Protein AF-A0A419T0S3-F1 (afdb_monomer)

Structure (mmCIF, N/CA/C/O backbone):
data_AF-A0A419T0S3-F1
#
_entry.id   AF-A0A419T0S3-F1
#
loop_
_atom_site.group_PDB
_atom_site.id
_atom_site.type_symbol
_atom_site.label_atom_id
_atom_site.label_alt_id
_atom_site.label_comp_id
_atom_site.label_asym_id
_atom_site.label_entity_id
_atom_site.label_seq_id
_atom_site.pdbx_PDB_ins_code
_atom_site.Cartn_x
_atom_site.Cartn_y
_atom_site.Cartn_z
_atom_site.occupancy
_atom_site.B_iso_or_equiv
_atom_site.auth_seq_id
_atom_site.auth_comp_id
_atom_site.auth_asym_id
_atom_site.auth_atom_id
_atom_site.pdbx_PDB_model_num
ATOM 1 N N . MET A 1 1 ? -2.979 -10.709 5.869 1.00 59.12 1 MET A N 1
ATOM 2 C CA . MET A 1 1 ? -2.690 -9.297 5.533 1.00 59.12 1 MET A CA 1
ATOM 3 C C . MET A 1 1 ? -1.188 -9.113 5.616 1.00 59.12 1 MET A C 1
ATOM 5 O O . MET A 1 1 ? -0.585 -9.730 6.489 1.00 59.12 1 MET A O 1
ATOM 9 N N . GLY A 1 2 ? -0.611 -8.366 4.677 1.00 84.81 2 GLY A N 1
ATOM 10 C CA . GLY A 1 2 ? 0.830 -8.113 4.599 1.00 84.81 2 GLY A CA 1
ATOM 11 C C . GLY A 1 2 ? 1.231 -6.777 5.222 1.00 84.81 2 GLY A C 1
ATOM 12 O O . GLY A 1 2 ? 0.373 -6.004 5.652 1.00 84.81 2 GLY A O 1
ATOM 13 N N . TYR A 1 3 ? 2.536 -6.519 5.244 1.00 92.06 3 TYR A N 1
ATOM 14 C CA . TYR A 1 3 ? 3.110 -5.217 5.575 1.00 92.06 3 TYR A CA 1
ATOM 15 C C . TYR A 1 3 ? 3.380 -4.450 4.276 1.00 92.06 3 TYR A C 1
ATOM 17 O O . TYR A 1 3 ? 3.881 -5.065 3.335 1.00 92.06 3 TYR A O 1
ATOM 25 N N . PRO A 1 4 ? 3.032 -3.156 4.197 1.00 95.62 4 PRO A N 1
ATOM 26 C CA . PRO A 1 4 ? 3.277 -2.367 2.997 1.00 95.62 4 PRO A CA 1
ATOM 27 C C . PRO A 1 4 ? 4.768 -2.145 2.767 1.00 95.62 4 PRO A C 1
ATOM 29 O O . PRO A 1 4 ? 5.535 -1.981 3.719 1.00 95.62 4 PRO A O 1
ATOM 32 N N . PHE A 1 5 ? 5.139 -2.097 1.494 1.00 96.31 5 PHE A N 1
ATOM 33 C CA . PHE A 1 5 ? 6.431 -1.613 1.034 1.00 96.31 5 PHE A CA 1
ATOM 34 C C . PHE A 1 5 ? 6.301 -0.174 0.517 1.00 96.31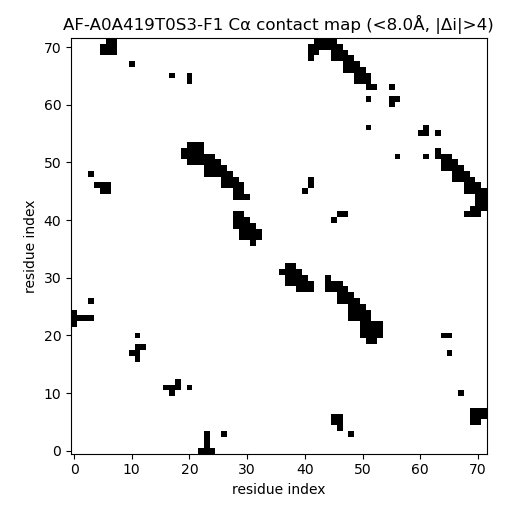 5 PHE A C 1
ATOM 36 O O . PHE A 1 5 ? 5.238 0.219 0.031 1.00 96.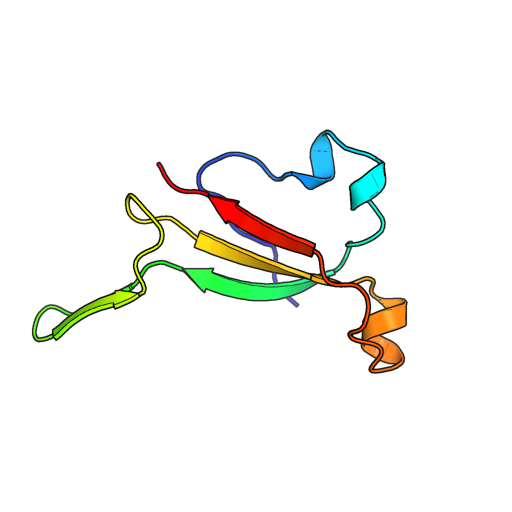31 5 PHE A O 1
ATOM 43 N N . PHE A 1 6 ? 7.390 0.581 0.641 1.00 96.81 6 PHE A N 1
ATOM 44 C CA . PHE A 1 6 ? 7.546 1.966 0.204 1.00 96.81 6 PHE A CA 1
ATOM 45 C C . PHE A 1 6 ? 8.976 2.130 -0.308 1.00 96.81 6 PHE A C 1
ATOM 47 O O . PHE A 1 6 ? 9.905 1.653 0.352 1.00 96.81 6 PHE A O 1
ATOM 54 N N . THR A 1 7 ? 9.175 2.805 -1.439 1.00 96.94 7 THR A N 1
ATOM 55 C CA . THR A 1 7 ? 10.531 3.200 -1.859 1.00 96.94 7 THR A CA 1
ATOM 56 C C . THR A 1 7 ? 11.023 4.414 -1.077 1.00 96.94 7 THR A C 1
ATOM 58 O O . THR A 1 7 ? 12.229 4.593 -0.913 1.00 96.94 7 THR A O 1
ATOM 61 N N . GLN A 1 8 ? 10.096 5.237 -0.576 1.00 95.19 8 GLN A N 1
ATOM 62 C CA . GLN A 1 8 ? 10.378 6.410 0.240 1.00 95.19 8 GLN A CA 1
ATOM 63 C C . GLN A 1 8 ? 9.966 6.167 1.694 1.00 95.19 8 GLN A C 1
ATOM 65 O O . GLN A 1 8 ? 10.631 5.430 2.421 1.00 95.19 8 GLN A O 1
ATOM 70 N N . THR A 1 9 ? 8.916 6.829 2.183 1.00 95.06 9 THR A N 1
ATOM 71 C CA . THR A 1 9 ? 8.488 6.703 3.579 1.00 95.06 9 THR A CA 1
ATOM 72 C C . THR A 1 9 ? 6.986 6.560 3.689 1.00 95.06 9 THR A C 1
ATOM 74 O O . THR A 1 9 ? 6.231 7.209 2.971 1.00 95.06 9 THR A O 1
ATOM 77 N N . ASP A 1 10 ? 6.559 5.744 4.652 1.00 95.88 10 ASP A N 1
ATOM 78 C CA . ASP A 1 10 ? 5.152 5.541 4.961 1.00 95.88 10 ASP A CA 1
ATOM 79 C C . ASP A 1 10 ? 4.481 6.883 5.320 1.00 95.88 10 ASP A C 1
ATOM 81 O O . ASP A 1 10 ? 4.792 7.473 6.366 1.00 95.88 10 ASP A O 1
ATOM 85 N N . PRO A 1 11 ? 3.518 7.367 4.513 1.00 93.19 11 PRO A N 1
ATOM 86 C CA . PRO A 1 11 ? 2.879 8.660 4.744 1.00 93.19 11 PRO A CA 1
ATOM 87 C C . PRO A 1 11 ? 2.078 8.694 6.053 1.00 93.19 11 PRO A C 1
ATOM 89 O O . PRO A 1 11 ? 1.756 9.773 6.558 1.00 93.19 11 PRO A O 1
ATOM 92 N N . ARG A 1 12 ? 1.752 7.529 6.629 1.00 94.94 12 ARG A N 1
ATOM 93 C CA . ARG A 1 12 ? 0.987 7.403 7.876 1.00 94.94 12 ARG A CA 1
ATOM 94 C C . ARG A 1 12 ? 1.833 7.679 9.117 1.00 94.94 12 ARG A C 1
ATOM 96 O O . ARG A 1 12 ? 1.260 7.935 10.171 1.00 94.94 12 ARG A O 1
ATOM 103 N N . GLN A 1 13 ? 3.165 7.663 9.010 1.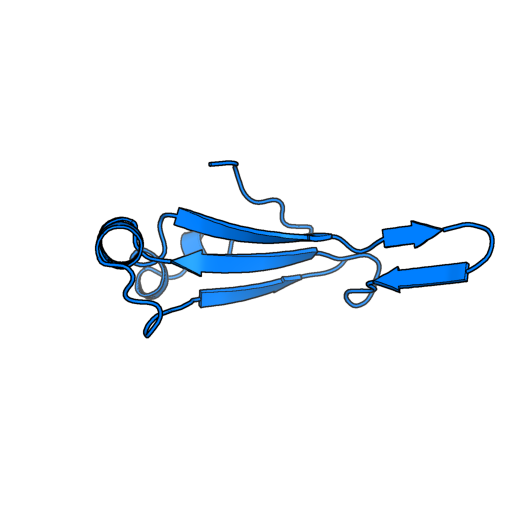00 91.94 13 GLN A N 1
ATOM 104 C CA . GLN A 1 13 ? 4.055 7.898 10.154 1.00 91.94 13 GLN A CA 1
ATOM 105 C C . GLN A 1 13 ? 4.087 9.360 10.608 1.00 91.94 13 GLN A C 1
ATOM 107 O O . GLN A 1 13 ? 4.243 9.624 11.797 1.00 91.94 13 GLN A O 1
ATOM 112 N N . PHE A 1 14 ? 3.931 10.310 9.684 1.00 85.94 14 PHE A N 1
ATOM 113 C CA . PHE A 1 14 ? 4.124 11.737 9.980 1.00 85.94 14 PHE A CA 1
ATOM 114 C C . PHE A 1 14 ? 2.833 12.548 10.005 1.00 85.94 14 PHE A C 1
ATOM 116 O O . PHE A 1 14 ? 2.850 13.721 10.372 1.00 85.94 14 PHE A O 1
ATOM 123 N N . ASN A 1 15 ? 1.713 11.952 9.599 1.00 90.25 15 ASN A N 1
ATOM 124 C CA . ASN A 1 15 ? 0.436 12.639 9.534 1.00 90.25 15 ASN A CA 1
ATOM 125 C C . ASN A 1 15 ? -0.628 11.860 10.301 1.00 90.25 15 ASN A C 1
ATOM 127 O O . ASN A 1 15 ? -1.174 10.875 9.802 1.00 90.25 15 ASN A O 1
ATOM 131 N N . GLU A 1 16 ? -0.976 12.349 11.493 1.00 89.69 16 GLU A N 1
ATOM 132 C CA . GLU A 1 16 ? -2.006 11.744 12.345 1.00 89.69 16 GLU A CA 1
ATOM 133 C C . GLU A 1 16 ? -3.352 11.583 11.628 1.00 89.69 16 GLU A C 1
ATOM 135 O O . GLU A 1 16 ? -4.090 10.641 11.917 1.00 89.69 16 GLU A O 1
ATOM 140 N N . LYS A 1 17 ? -3.655 12.423 10.626 1.00 91.19 17 LYS A N 1
ATOM 141 C CA . LYS A 1 17 ? -4.857 12.285 9.788 1.00 91.19 17 LYS A CA 1
ATOM 142 C C . LYS A 1 17 ? -4.939 10.921 9.095 1.00 91.19 17 LYS A C 1
ATOM 144 O O . LYS A 1 17 ? -6.035 10.457 8.786 1.00 91.19 17 LYS A O 1
ATOM 149 N N . TYR A 1 18 ? -3.800 10.288 8.829 1.00 95.50 18 TYR A N 1
ATOM 150 C CA . TYR A 1 18 ? -3.727 9.008 8.135 1.00 95.50 18 TYR A CA 1
ATOM 151 C C . TYR A 1 18 ? -3.655 7.796 9.069 1.00 95.50 18 TYR A C 1
ATOM 153 O O . TYR A 1 18 ? -3.753 6.668 8.589 1.00 95.50 18 TYR A O 1
ATOM 161 N N . SER A 1 19 ? -3.603 8.007 10.389 1.00 93.88 19 SER A N 1
ATOM 162 C CA . SER A 1 19 ? -3.656 6.928 11.389 1.00 93.88 19 SER A CA 1
ATOM 163 C C . SER A 1 19 ? -4.924 6.065 11.296 1.00 93.88 19 SER A C 1
ATOM 165 O O . SER A 1 19 ? -4.903 4.900 11.680 1.00 93.88 19 SER A O 1
ATOM 167 N N . TYR A 1 20 ? -6.011 6.604 10.727 1.00 96.81 20 TYR A N 1
ATOM 168 C CA . TYR A 1 20 ? -7.254 5.873 10.454 1.00 96.81 20 TYR A CA 1
ATOM 169 C C . TYR A 1 20 ? -7.056 4.668 9.514 1.00 96.81 20 TYR A C 1
ATOM 171 O O . TYR A 1 20 ? -7.775 3.677 9.631 1.00 96.81 20 TYR A O 1
ATOM 179 N N . TYR A 1 21 ? -6.096 4.740 8.586 1.00 97.56 21 TYR A N 1
ATOM 180 C CA . TYR A 1 21 ? -5.878 3.750 7.527 1.00 97.56 21 TYR A CA 1
ATOM 181 C C . TYR A 1 21 ? -4.828 2.707 7.943 1.00 97.56 21 TYR A C 1
ATOM 183 O O . TYR A 1 21 ? -3.713 2.633 7.414 1.00 97.56 21 TYR A O 1
ATOM 191 N N . ASP A 1 22 ? -5.194 1.913 8.946 1.00 95.94 22 ASP A N 1
ATOM 192 C CA . ASP A 1 22 ? -4.315 0.963 9.637 1.00 95.94 22 ASP A CA 1
ATOM 193 C C . ASP A 1 22 ? -4.049 -0.344 8.869 1.00 95.94 22 ASP A C 1
ATOM 195 O O . ASP A 1 22 ? -3.110 -1.074 9.192 1.00 95.94 22 ASP A O 1
ATOM 199 N N . THR A 1 23 ? -4.836 -0.638 7.835 1.00 97.06 23 THR A N 1
ATOM 200 C CA . THR A 1 23 ? -4.821 -1.926 7.142 1.00 97.06 23 THR A CA 1
ATOM 201 C C . THR A 1 23 ? -4.439 -1.748 5.678 1.00 97.06 23 THR A C 1
ATOM 203 O O . THR A 1 23 ? -5.078 -0.990 4.951 1.00 97.06 23 THR A O 1
ATOM 206 N N . LEU A 1 24 ? -3.419 -2.480 5.218 1.00 97.69 24 LEU A N 1
ATOM 207 C CA . LEU A 1 24 ? -3.111 -2.596 3.790 1.00 97.69 24 LEU A CA 1
ATOM 208 C C . LEU A 1 24 ? -4.210 -3.414 3.101 1.00 97.69 24 LEU A C 1
ATOM 210 O O . LEU A 1 24 ? -4.386 -4.597 3.404 1.00 97.69 24 LEU A O 1
ATOM 214 N N . LEU A 1 25 ? -4.934 -2.777 2.183 1.00 97.69 25 LEU A N 1
ATOM 215 C CA . LEU A 1 25 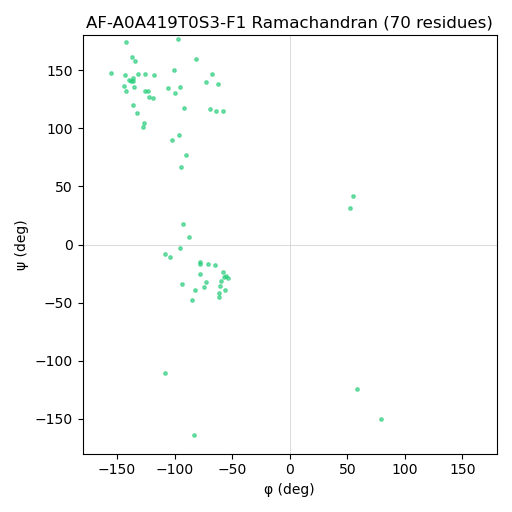? -5.964 -3.415 1.368 1.00 97.69 25 LEU A CA 1
ATOM 216 C C . LEU A 1 25 ? -5.353 -4.070 0.128 1.00 97.69 25 LEU A C 1
ATOM 218 O O . LEU A 1 25 ? -5.659 -5.221 -0.174 1.00 97.69 25 LEU A O 1
ATOM 222 N N . PHE A 1 26 ? -4.500 -3.333 -0.581 1.00 97.75 26 PHE A N 1
ATOM 223 C CA . PHE A 1 26 ? -3.890 -3.775 -1.830 1.00 97.75 26 PHE A CA 1
ATOM 224 C C . PHE A 1 26 ? -2.567 -3.048 -2.073 1.00 97.75 26 PHE A C 1
ATOM 226 O O . PHE A 1 26 ? -2.418 -1.886 -1.693 1.00 97.75 26 PHE A O 1
ATOM 233 N N . GLN A 1 27 ? -1.628 -3.735 -2.715 1.00 97.88 27 GLN A N 1
ATOM 234 C CA . GLN A 1 27 ? -0.367 -3.175 -3.180 1.00 97.88 27 GLN A CA 1
ATOM 235 C C . GLN A 1 27 ? -0.095 -3.681 -4.594 1.00 97.88 27 GLN A C 1
ATOM 237 O O . GLN A 1 27 ? -0.358 -4.850 -4.887 1.00 97.88 27 GLN A O 1
ATOM 242 N N . LEU A 1 28 ? 0.424 -2.796 -5.439 1.00 97.50 28 LEU A N 1
ATOM 243 C CA . LEU A 1 28 ? 0.884 -3.115 -6.780 1.00 97.50 28 LEU A CA 1
ATOM 244 C C . LEU A 1 28 ? 2.255 -2.485 -6.991 1.00 97.50 28 LEU A C 1
ATOM 246 O O . LEU A 1 28 ? 2.372 -1.260 -7.033 1.00 97.50 28 LEU A O 1
ATOM 250 N N . ASP A 1 29 ? 3.265 -3.328 -7.127 1.00 97.12 29 ASP A N 1
ATOM 251 C CA . ASP A 1 29 ? 4.632 -2.900 -7.399 1.00 97.12 29 ASP A CA 1
ATOM 252 C C . ASP A 1 29 ? 4.788 -2.625 -8.901 1.00 97.12 29 ASP A C 1
ATOM 254 O O . ASP A 1 29 ? 3.989 -3.097 -9.718 1.00 97.12 29 ASP A O 1
ATOM 258 N N . SER A 1 30 ? 5.801 -1.841 -9.272 1.00 97.31 30 SER A N 1
ATOM 259 C CA . SER A 1 30 ? 6.235 -1.805 -10.669 1.00 97.31 30 SER A CA 1
ATOM 260 C C . SER A 1 30 ? 6.724 -3.195 -11.070 1.00 97.31 30 SER A C 1
ATOM 262 O O . SER A 1 30 ? 7.411 -3.859 -10.294 1.00 97.31 30 SER A O 1
ATOM 264 N N . ASP A 1 31 ? 6.357 -3.631 -12.266 1.00 97.69 31 ASP A N 1
ATOM 265 C CA . ASP A 1 31 ? 6.663 -4.960 -12.774 1.00 97.69 31 ASP A CA 1
ATOM 266 C C . ASP A 1 31 ? 7.042 -4.885 -14.251 1.00 97.69 31 ASP A C 1
ATOM 268 O O . ASP A 1 31 ? 6.455 -4.129 -15.032 1.00 97.69 31 ASP A O 1
ATOM 272 N N . TYR A 1 32 ? 8.024 -5.696 -14.620 1.00 96.56 32 TYR A N 1
ATOM 273 C CA . TYR A 1 32 ? 8.635 -5.727 -15.937 1.00 96.56 32 TYR A CA 1
ATOM 274 C C . TYR A 1 32 ? 8.782 -7.176 -16.387 1.00 96.56 32 TYR A C 1
A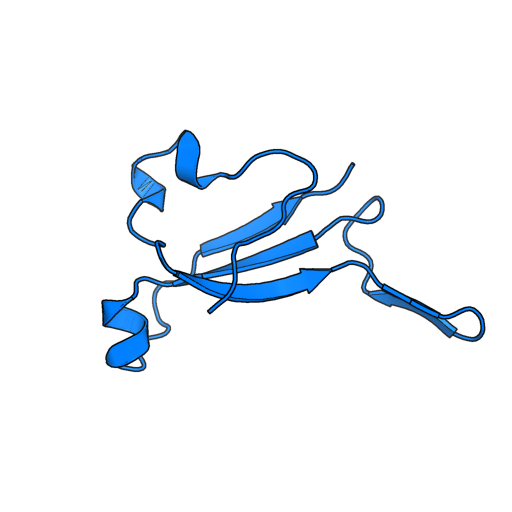TOM 276 O O . TYR A 1 32 ? 9.256 -8.033 -15.639 1.00 96.56 32 TYR A O 1
ATOM 284 N N . GLU A 1 33 ? 8.430 -7.441 -17.640 1.00 97.44 33 GLU A N 1
ATOM 285 C CA . GLU A 1 33 ? 8.645 -8.739 -18.268 1.00 97.44 33 GLU A CA 1
ATOM 286 C C . GLU A 1 33 ? 9.480 -8.566 -19.541 1.00 97.44 33 GLU A C 1
ATOM 288 O O . GLU A 1 33 ? 9.208 -7.699 -20.367 1.00 97.44 33 GLU A O 1
ATOM 293 N N . ASP A 1 34 ? 10.518 -9.392 -19.707 1.00 96.31 34 ASP A N 1
ATOM 294 C CA . ASP A 1 34 ? 11.545 -9.225 -20.750 1.00 96.31 34 ASP A CA 1
ATOM 295 C C . ASP A 1 34 ? 10.995 -9.109 -22.181 1.00 96.31 34 ASP A C 1
ATOM 297 O O . ASP A 1 34 ? 11.632 -8.508 -23.050 1.00 96.31 34 ASP A O 1
ATOM 301 N N . LYS A 1 35 ? 9.840 -9.720 -22.461 1.00 97.12 35 LYS A N 1
ATOM 302 C CA . LYS A 1 35 ? 9.242 -9.770 -23.796 1.00 97.12 35 LYS A CA 1
ATOM 303 C C . LYS A 1 35 ? 8.237 -8.641 -24.022 1.00 97.12 35 LYS A C 1
ATOM 305 O O . LYS A 1 35 ? 8.101 -8.187 -25.161 1.00 97.12 35 LYS A O 1
ATOM 310 N N . TYR A 1 36 ? 7.512 -8.228 -22.990 1.00 94.50 36 TYR A N 1
ATOM 311 C CA . TYR A 1 36 ? 6.430 -7.248 -23.072 1.00 94.50 36 TYR A CA 1
ATOM 312 C C . TYR A 1 36 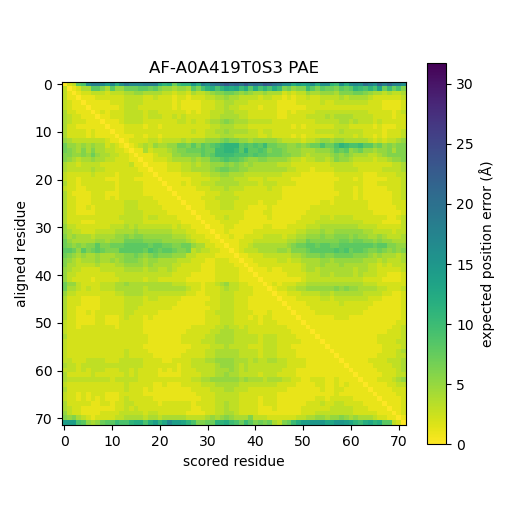? 6.823 -5.860 -22.548 1.00 94.50 36 TYR A C 1
ATOM 314 O O . TYR A 1 36 ? 6.101 -4.901 -22.815 1.00 94.50 36 TYR A O 1
ATOM 322 N N . GLY A 1 37 ? 7.979 -5.732 -21.895 1.00 95.31 37 GLY A N 1
ATOM 323 C CA . GLY A 1 37 ? 8.442 -4.497 -21.275 1.00 95.31 37 GLY A CA 1
ATOM 324 C C . GLY A 1 37 ? 7.771 -4.244 -19.924 1.00 95.31 37 GLY A C 1
ATOM 325 O O . GLY A 1 37 ? 7.395 -5.181 -19.217 1.00 95.31 37 GLY A O 1
ATOM 326 N N . ASP A 1 38 ? 7.607 -2.968 -19.572 1.00 96.44 38 ASP A N 1
ATOM 327 C CA . ASP A 1 38 ? 6.919 -2.563 -18.344 1.00 96.44 38 ASP A CA 1
ATOM 328 C C . ASP A 1 38 ? 5.443 -2.992 -18.387 1.00 96.44 38 ASP A C 1
ATOM 330 O O . ASP A 1 38 ? 4.655 -2.502 -19.201 1.00 96.44 38 ASP A O 1
ATOM 334 N N . LEU A 1 39 ? 5.052 -3.901 -17.493 1.00 96.12 39 LEU A N 1
ATOM 335 C CA . LEU A 1 39 ? 3.658 -4.309 -17.307 1.00 96.12 39 LEU A CA 1
ATOM 336 C C . LEU A 1 39 ? 2.920 -3.306 -16.418 1.00 96.12 39 LEU A C 1
ATOM 338 O O . LEU A 1 39 ? 1.756 -2.977 -16.661 1.00 96.12 39 LEU A O 1
ATOM 342 N N . VAL A 1 40 ? 3.616 -2.818 -15.390 1.00 96.88 40 VAL A N 1
ATOM 343 C CA . VAL A 1 40 ? 3.177 -1.755 -14.487 1.00 96.88 40 VAL A CA 1
ATOM 344 C C . VAL A 1 40 ? 4.391 -0.901 -14.154 1.00 96.88 40 VAL A C 1
ATOM 346 O O . VAL A 1 40 ? 5.422 -1.437 -13.765 1.00 96.88 40 VAL A O 1
ATOM 349 N N . LEU A 1 41 ? 4.271 0.422 -14.249 1.00 96.75 41 LEU A N 1
ATOM 350 C CA . LEU A 1 41 ? 5.353 1.327 -13.869 1.00 96.75 41 LEU A CA 1
ATOM 351 C C . LEU A 1 41 ? 4.826 2.507 -13.056 1.00 96.75 41 LEU A C 1
ATOM 353 O O . LEU A 1 41 ? 4.017 3.307 -13.532 1.00 96.75 41 LEU A O 1
ATOM 357 N N . TRP A 1 42 ? 5.327 2.625 -11.832 1.00 97.50 42 TRP A N 1
ATOM 358 C CA . TRP A 1 42 ? 5.080 3.743 -10.930 1.00 97.50 42 TRP A CA 1
ATOM 359 C C . TRP A 1 42 ? 6.292 4.676 -10.926 1.00 97.50 42 TRP A C 1
ATOM 361 O O . TRP A 1 42 ? 7.210 4.497 -10.133 1.00 97.50 42 TRP A O 1
ATOM 371 N N . GLY A 1 43 ? 6.314 5.675 -11.811 1.00 95.75 43 GLY A N 1
ATOM 372 C C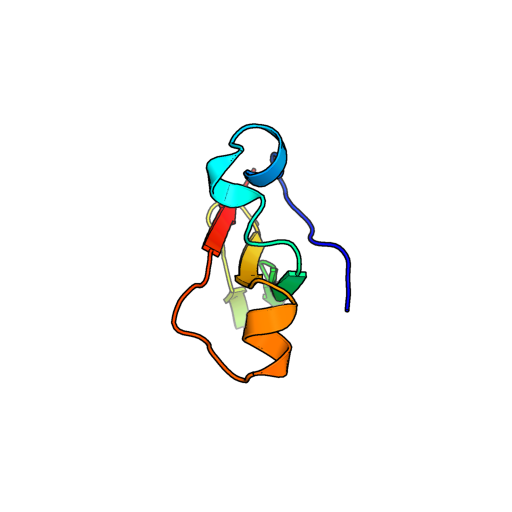A . GLY A 1 43 ? 7.447 6.606 -11.906 1.00 95.75 43 GLY A CA 1
ATOM 373 C C . GLY A 1 43 ? 8.763 5.877 -12.202 1.00 95.75 43 GLY A C 1
ATOM 374 O O . GLY A 1 43 ? 8.842 5.149 -13.187 1.00 95.75 43 GLY A O 1
ATOM 375 N N . ASP A 1 44 ? 9.772 6.065 -11.351 1.00 95.69 44 ASP A N 1
ATOM 376 C CA . ASP A 1 44 ? 11.045 5.332 -11.406 1.00 95.69 44 ASP A CA 1
ATOM 377 C C . ASP A 1 44 ? 10.973 4.048 -10.556 1.00 95.69 44 ASP A C 1
ATOM 379 O O . ASP A 1 44 ? 11.421 4.010 -9.407 1.00 95.69 44 ASP A O 1
ATOM 383 N N . CYS A 1 45 ? 10.314 3.015 -11.099 1.00 95.88 45 CYS A N 1
ATOM 384 C CA . CYS A 1 45 ? 10.204 1.672 -10.505 1.00 95.88 45 CYS A CA 1
ATOM 385 C C . CYS A 1 45 ? 9.653 1.640 -9.064 1.00 95.88 45 CYS A C 1
ATOM 387 O O . CYS A 1 45 ? 10.135 0.908 -8.200 1.00 95.88 45 CYS A O 1
ATOM 389 N N . GLY A 1 46 ? 8.627 2.447 -8.810 1.00 97.62 46 GLY A N 1
ATOM 390 C CA . GLY A 1 46 ? 7.973 2.605 -7.518 1.00 97.62 46 GLY A CA 1
ATOM 391 C C . GLY A 1 46 ? 6.904 1.568 -7.165 1.00 97.62 46 GLY A C 1
ATOM 392 O O . GLY A 1 46 ? 6.775 0.520 -7.807 1.00 97.62 46 GLY A O 1
ATOM 393 N N . VAL A 1 47 ? 6.085 1.903 -6.165 1.00 98.00 47 VAL A N 1
ATOM 394 C CA . VAL A 1 47 ? 4.988 1.070 -5.648 1.00 98.00 47 VAL A CA 1
ATOM 395 C C . VAL A 1 47 ? 3.732 1.897 -5.364 1.00 98.00 47 VAL A C 1
ATOM 397 O O . VAL A 1 47 ? 3.801 3.011 -4.847 1.00 98.00 47 VAL A O 1
ATOM 400 N N . GLY A 1 48 ? 2.562 1.338 -5.682 1.00 98.00 48 GLY A N 1
ATOM 401 C CA . GLY A 1 48 ? 1.258 1.881 -5.304 1.00 98.00 48 GLY A CA 1
ATOM 402 C C . GLY A 1 48 ? 0.610 1.080 -4.173 1.00 98.00 48 GLY A C 1
ATOM 403 O O . GLY A 1 48 ? 0.545 -0.149 -4.227 1.00 98.00 48 GLY A O 1
ATOM 404 N N . ASN A 1 49 ? 0.065 1.761 -3.164 1.00 98.00 49 ASN A N 1
ATOM 405 C CA . ASN A 1 49 ? -0.629 1.151 -2.031 1.00 98.00 49 ASN A CA 1
ATOM 406 C C . ASN A 1 49 ? -2.040 1.729 -1.845 1.00 98.00 49 ASN A C 1
ATOM 408 O O . ASN A 1 49 ? -2.289 2.926 -2.009 1.00 98.00 49 ASN A O 1
ATOM 412 N N . PHE A 1 50 ? -2.950 0.876 -1.381 1.00 98.19 50 PHE A N 1
ATOM 413 C CA . PHE A 1 50 ? -4.282 1.249 -0.921 1.00 98.19 50 PHE A CA 1
ATOM 414 C C . PHE A 1 50 ? -4.457 0.791 0.521 1.00 98.19 50 PHE A C 1
ATOM 416 O O . PHE A 1 50 ? -4.290 -0.390 0.833 1.00 98.19 50 PHE A O 1
ATOM 423 N N . PHE A 1 51 ? -4.841 1.713 1.396 1.00 98.00 51 PHE A N 1
ATOM 424 C CA . PHE A 1 51 ? -5.075 1.455 2.811 1.00 98.00 51 PHE A CA 1
ATOM 425 C C . PHE A 1 51 ? -6.527 1.732 3.193 1.00 98.00 51 PHE A C 1
ATOM 427 O O . PHE A 1 51 ? -7.161 2.656 2.685 1.00 98.00 51 PHE A O 1
ATOM 434 N N . ILE A 1 52 ? -7.038 0.947 4.133 1.00 98.38 52 ILE A N 1
ATOM 435 C CA . ILE A 1 52 ? -8.393 1.035 4.681 1.00 98.38 52 ILE A CA 1
ATOM 436 C C . ILE A 1 52 ? -8.325 0.927 6.208 1.00 98.38 52 ILE A C 1
ATOM 438 O O . ILE A 1 52 ? -7.353 0.408 6.756 1.00 98.38 52 ILE A O 1
ATOM 442 N N . ASN A 1 53 ? -9.348 1.413 6.909 1.00 97.94 53 ASN A N 1
ATOM 443 C CA . ASN A 1 53 ? -9.523 1.083 8.319 1.00 97.94 53 ASN A CA 1
ATOM 444 C C . ASN A 1 53 ? -9.999 -0.370 8.482 1.00 97.94 53 ASN A C 1
ATOM 446 O O . ASN A 1 53 ? -10.870 -0.838 7.745 1.00 97.94 53 ASN A O 1
ATOM 450 N N . LYS A 1 54 ? -9.478 -1.083 9.479 1.00 97.31 54 LYS A N 1
ATOM 451 C CA . LYS A 1 54 ? -9.845 -2.478 9.747 1.00 97.31 54 LYS A CA 1
ATOM 452 C C . LYS A 1 54 ? -11.345 -2.706 9.966 1.00 97.31 54 LYS A C 1
ATOM 454 O O . LYS A 1 54 ? -11.869 -3.726 9.517 1.00 97.31 54 LYS A O 1
ATOM 459 N N . GLU A 1 55 ? -12.038 -1.801 10.656 1.00 98.25 55 GLU A N 1
ATOM 460 C CA . GLU A 1 55 ? -13.481 -1.932 10.897 1.00 98.25 55 GLU A CA 1
ATOM 461 C C . GLU A 1 55 ? -14.295 -1.631 9.636 1.00 98.25 55 GLU A C 1
ATOM 463 O O . GLU A 1 55 ? -15.270 -2.326 9.356 1.00 98.25 55 GLU A O 1
ATOM 468 N N . ASP A 1 56 ? -13.860 -0.669 8.819 1.00 98.38 56 ASP A N 1
ATOM 469 C CA . ASP A 1 56 ? -14.463 -0.424 7.505 1.00 98.38 56 ASP A CA 1
ATOM 470 C C . ASP A 1 56 ? -14.330 -1.654 6.594 1.00 98.38 56 ASP A C 1
ATOM 472 O O . ASP A 1 56 ? -15.306 -2.059 5.962 1.00 98.38 56 ASP A O 1
ATOM 476 N N . LEU A 1 57 ? -13.167 -2.319 6.598 1.00 97.94 57 LEU A N 1
ATOM 477 C CA . LEU A 1 57 ? -12.951 -3.550 5.835 1.00 97.94 57 LEU A CA 1
ATOM 478 C C . LEU A 1 57 ? -13.890 -4.682 6.276 1.00 97.94 57 LEU A C 1
ATOM 480 O O . LEU A 1 57 ? -14.488 -5.345 5.429 1.00 97.94 57 LEU A O 1
ATOM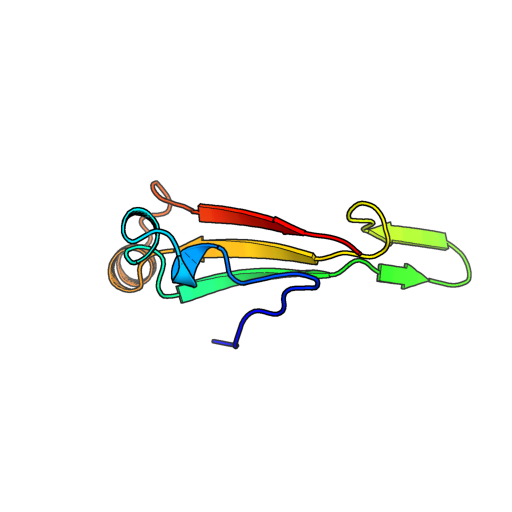 484 N N . LYS A 1 58 ? -14.055 -4.891 7.590 1.00 98.06 58 LYS A N 1
ATOM 485 C CA . LYS A 1 58 ? -14.990 -5.897 8.130 1.00 98.06 58 LYS A CA 1
ATOM 486 C C . LYS A 1 58 ? -16.437 -5.628 7.722 1.00 98.06 58 LYS A C 1
ATOM 488 O O . LYS A 1 58 ? -17.181 -6.573 7.482 1.00 98.06 58 LYS A O 1
ATOM 493 N N . ASN A 1 59 ? -16.818 -4.355 7.640 1.00 98.44 59 ASN A N 1
ATOM 494 C CA . ASN A 1 59 ? -18.163 -3.925 7.263 1.00 98.44 59 ASN A CA 1
ATOM 495 C C . ASN A 1 59 ? -18.351 -3.773 5.743 1.00 98.44 59 ASN A C 1
ATOM 497 O O . ASN A 1 59 ? -19.384 -3.267 5.309 1.00 98.44 59 ASN A O 1
ATOM 501 N N . CYS A 1 60 ? -17.361 -4.169 4.933 1.00 97.94 60 CYS A N 1
ATOM 502 C CA . CYS A 1 60 ? -17.349 -3.971 3.480 1.00 97.94 60 CYS A CA 1
ATOM 503 C C . CYS A 1 60 ? -17.598 -2.506 3.059 1.00 97.94 60 CYS A C 1
ATOM 505 O O . CYS 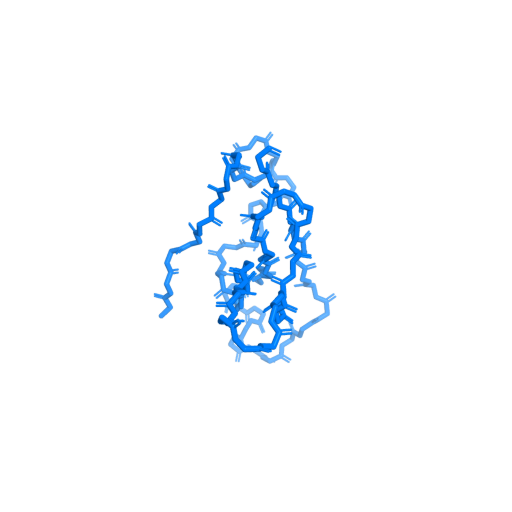A 1 60 ? -18.174 -2.237 2.005 1.00 97.94 60 CYS A O 1
ATOM 507 N N . ASN A 1 61 ? -17.169 -1.548 3.882 1.00 98.56 61 ASN A N 1
ATOM 508 C CA . ASN A 1 61 ? -17.337 -0.120 3.650 1.00 98.56 61 ASN A CA 1
ATOM 509 C C . ASN A 1 61 ? -16.082 0.475 2.997 1.00 98.56 61 ASN A C 1
ATOM 511 O O . ASN A 1 61 ? -15.153 0.898 3.675 1.00 98.56 61 ASN A O 1
ATOM 515 N N . PHE A 1 62 ? -16.067 0.571 1.670 1.00 98.12 62 PHE A N 1
ATOM 516 C CA . PHE A 1 62 ? -14.914 1.077 0.911 1.00 98.12 62 PHE A CA 1
ATOM 517 C C . PHE A 1 62 ? -14.979 2.587 0.612 1.00 98.12 62 PHE A C 1
ATOM 519 O O . PHE A 1 62 ? -14.272 3.078 -0.262 1.00 98.12 62 PHE A O 1
ATOM 526 N N . ASN A 1 63 ? -15.809 3.352 1.332 1.00 97.88 63 ASN A N 1
ATOM 527 C CA . ASN A 1 63 ? -15.971 4.797 1.098 1.00 97.88 63 ASN A CA 1
ATOM 528 C C . ASN A 1 63 ? -14.754 5.638 1.522 1.00 97.88 63 ASN A C 1
ATOM 530 O O . ASN A 1 63 ? -14.649 6.806 1.149 1.00 97.88 63 ASN A O 1
ATOM 534 N N . LYS A 1 64 ? -13.858 5.075 2.339 1.00 97.88 64 LYS A N 1
ATOM 535 C CA . LYS A 1 64 ? -12.660 5.746 2.848 1.00 97.88 64 LYS A CA 1
ATOM 536 C C . LYS A 1 64 ? -11.439 4.888 2.564 1.00 97.88 64 LYS A C 1
ATOM 538 O O . LYS A 1 64 ? -11.156 3.945 3.298 1.00 97.88 64 LYS A O 1
ATOM 543 N N . ILE A 1 65 ? -10.704 5.257 1.525 1.00 97.94 65 ILE A N 1
ATOM 544 C CA . ILE A 1 65 ? -9.459 4.603 1.133 1.00 97.94 65 ILE A CA 1
ATOM 545 C C . ILE A 1 65 ? -8.366 5.660 1.049 1.00 97.94 65 ILE A C 1
ATOM 547 O O . ILE A 1 65 ? -8.563 6.715 0.447 1.00 97.94 65 ILE A O 1
ATOM 551 N N . LEU A 1 66 ? -7.216 5.370 1.648 1.00 97.62 66 LEU A N 1
ATOM 552 C CA . LEU A 1 66 ? -6.000 6.138 1.431 1.00 97.62 66 LEU A CA 1
ATOM 553 C C . LEU A 1 66 ? -5.233 5.487 0.288 1.00 97.62 66 LEU A C 1
ATOM 555 O O . LEU A 1 66 ? -4.807 4.341 0.397 1.00 97.62 66 LEU A O 1
ATOM 559 N N . TYR A 1 67 ? -5.064 6.233 -0.793 1.00 97.31 67 TYR A N 1
ATOM 560 C CA . TYR A 1 67 ? -4.213 5.859 -1.911 1.00 97.31 67 TYR A CA 1
ATOM 561 C C . TYR A 1 67 ? -2.872 6.586 -1.786 1.00 97.31 67 TYR A C 1
ATOM 563 O O . TYR A 1 67 ? -2.843 7.800 -1.570 1.00 97.31 67 TYR A O 1
ATOM 571 N N . ASN A 1 68 ? -1.784 5.833 -1.902 1.00 96.88 68 ASN A N 1
ATOM 572 C CA . ASN A 1 68 ? -0.414 6.327 -1.911 1.00 96.88 68 ASN A CA 1
ATOM 573 C C . ASN A 1 68 ? 0.337 5.702 -3.087 1.00 96.88 68 ASN A C 1
ATOM 575 O O . ASN A 1 68 ? 0.095 4.543 -3.413 1.00 96.88 68 ASN A O 1
ATOM 579 N N . TRP A 1 69 ? 1.274 6.437 -3.670 1.00 97.56 69 TRP A N 1
ATOM 580 C CA . TRP A 1 69 ? 2.331 5.847 -4.480 1.00 97.56 69 TRP A CA 1
ATOM 581 C C . TRP A 1 69 ? 3.622 6.628 -4.253 1.00 97.56 69 TRP A C 1
ATOM 583 O O . TRP A 1 69 ? 3.577 7.841 -4.030 1.00 97.56 69 TRP A O 1
ATOM 593 N N . ASP A 1 70 ? 4.750 5.933 -4.288 1.00 97.19 70 ASP A N 1
ATOM 594 C CA . ASP A 1 70 ? 6.082 6.530 -4.278 1.00 97.19 70 ASP A CA 1
ATOM 595 C C . ASP A 1 70 ? 6.995 5.834 -5.292 1.00 97.19 70 ASP A C 1
ATOM 597 O O . ASP A 1 70 ? 6.670 4.759 -5.794 1.00 97.19 70 ASP A O 1
ATOM 601 N N . CYS A 1 71 ? 8.093 6.495 -5.659 1.00 96.06 71 CYS A N 1
ATOM 602 C CA . CYS A 1 71 ? 9.151 5.944 -6.505 1.00 96.06 71 CYS A CA 1
ATOM 603 C C . CYS A 1 71 ? 10.529 6.420 -6.025 1.00 96.06 71 CYS A C 1
ATOM 605 O O . CYS A 1 71 ? 10.613 7.195 -5.059 1.00 96.06 71 CYS A O 1
ATOM 607 N N . CYS A 1 72 ? 11.598 5.899 -6.633 1.00 85.38 72 CYS A N 1
ATOM 608 C CA . CYS A 1 72 ? 12.956 6.354 -6.336 1.00 85.38 72 CYS A CA 1
ATOM 609 C C . CYS A 1 72 ? 13.237 7.755 -6.907 1.00 85.38 72 CYS A C 1
ATOM 611 O O . CYS A 1 72 ? 12.502 8.185 -7.828 1.00 85.38 72 CYS A O 1
#

Organism: NCBI:txid94868

Foldseek 3Di:
DDDDDWPDDDPVVPDVVCVQQVAWPDKDWFDADPPPGTPHDDDARKMKTKTHHPVCVVVVNPVDIDIDIDHD

Secondary structure (DSSP, 8-state):
--PPP-SS--TTTT-GGGTT--EEEEEEE-EEETTTEEEE--TTT-EEEEEE-HHHHHTT--S--EEEEE--

pLDDT: mean 95.55, std 5.22, range [59.12, 98.56]

Nearest PDB structures (foldseek):
  1pv5-assembly1_A  TM=9.087E-01  e=5.223E-05  Bacillus subtilis

Solvent-accessible surface area (backbone atoms only — not comparable to full-atom values): 4387 Å² total; per-residue (Å²): 132,72,80,86,82,65,67,66,71,70,71,49,79,82,33,77,86,42,57,63,45,73,30,64,72,48,74,50,62,40,41,73,40,99,89,77,39,72,78,37,73,35,83,57,72,10,30,38,41,33,22,26,28,63,67,35,59,77,67,71,47,78,90,60,67,51,77,50,70,41,36,105

Radius of gyration: 13.74 Å; Cα contacts (8 Å, |Δi|>4): 133; chains: 1; bounding box: 31×22×36 Å

Sequence (72 aa):
MGYPFFTQTDPRQFNEKYSYYDTLLFQLDSDYEDKYGDLVLWGDCGVGNFFINKEDLKNCNFNKILYNWDCC

Mean predicted aligned error: 2.92 Å

InterPro domains:
  IPR015315 Protein of unknown function DUF1963 [PF09234] (2-71)
  IPR035948 YwqG-like superfamily [SSF103032] (2-72)